Protein AF-A0A850NS61-F1 (afdb_monomer_lite)

Sequence (108 aa):
MERSSALAAQFAASDPLASVFVSASAGSGKTKLLIDRLLRLMLPRRDAASGRVVAGAAPTRILCLTYTKAAAAEMAIRLNRELGGWVTLDDARLDEALGKLGALRGPA

Structure (mmCIF, N/CA/C/O backbone):
data_AF-A0A850NS61-F1
#
_entry.id   AF-A0A850NS61-F1
#
loop_
_atom_site.group_PDB
_atom_site.id
_atom_site.type_symbol
_atom_site.label_atom_id
_atom_site.label_alt_id
_atom_site.label_comp_id
_atom_site.label_asym_id
_atom_site.label_entity_id
_atom_site.label_seq_id
_atom_site.pdbx_PDB_ins_code
_atom_site.Cartn_x
_atom_site.Cartn_y
_atom_site.Cartn_z
_atom_site.occupancy
_atom_site.B_iso_or_equiv
_atom_site.auth_seq_id
_atom_site.auth_comp_id
_atom_site.auth_asym_id
_atom_site.auth_atom_id
_atom_site.pdbx_PDB_model_num
ATOM 1 N N . MET A 1 1 ? 16.162 5.341 19.901 1.00 44.62 1 MET A N 1
ATOM 2 C CA . MET A 1 1 ? 14.940 6.172 19.996 1.00 44.62 1 MET A CA 1
ATOM 3 C C . MET A 1 1 ? 14.434 6.660 18.625 1.00 44.62 1 MET A C 1
ATOM 5 O O . MET A 1 1 ? 13.236 6.838 18.482 1.00 44.62 1 MET A O 1
ATOM 9 N N . GLU A 1 2 ? 15.280 6.779 17.589 1.00 49.44 2 GLU A N 1
ATOM 10 C CA . GLU A 1 2 ? 14.919 7.366 16.273 1.00 49.44 2 GLU A CA 1
ATOM 11 C C . GLU A 1 2 ? 14.134 6.469 15.289 1.00 49.44 2 GLU A C 1
ATOM 13 O O . GLU A 1 2 ? 13.385 6.979 14.462 1.00 49.44 2 GLU A O 1
ATOM 18 N N . ARG A 1 3 ? 14.242 5.131 15.354 1.00 55.97 3 ARG A N 1
ATOM 19 C CA . ARG A 1 3 ? 13.500 4.244 14.423 1.00 55.97 3 ARG A CA 1
ATOM 20 C C . ARG A 1 3 ? 11.978 4.290 14.610 1.00 55.97 3 ARG A C 1
ATOM 22 O O . ARG A 1 3 ? 11.247 4.099 13.644 1.00 55.97 3 ARG A O 1
ATOM 29 N N . SER A 1 4 ? 11.514 4.537 15.837 1.00 61.69 4 SER A N 1
ATOM 30 C CA . SER A 1 4 ? 10.084 4.540 16.177 1.00 61.69 4 SER A CA 1
ATOM 31 C C . SER A 1 4 ? 9.349 5.737 15.559 1.00 61.69 4 SER A C 1
ATOM 33 O O . SER A 1 4 ? 8.276 5.575 14.980 1.00 61.69 4 SER A O 1
ATOM 35 N N . SER A 1 5 ? 9.959 6.930 15.586 1.00 71.62 5 SER A N 1
ATOM 36 C CA . SER A 1 5 ? 9.354 8.146 15.025 1.00 71.62 5 SER A CA 1
ATOM 37 C C . SER A 1 5 ? 9.298 8.124 13.495 1.00 71.62 5 SER A C 1
ATOM 39 O O . SER A 1 5 ? 8.300 8.545 12.914 1.00 71.62 5 SER A O 1
ATOM 41 N N . ALA A 1 6 ? 10.323 7.576 12.834 1.00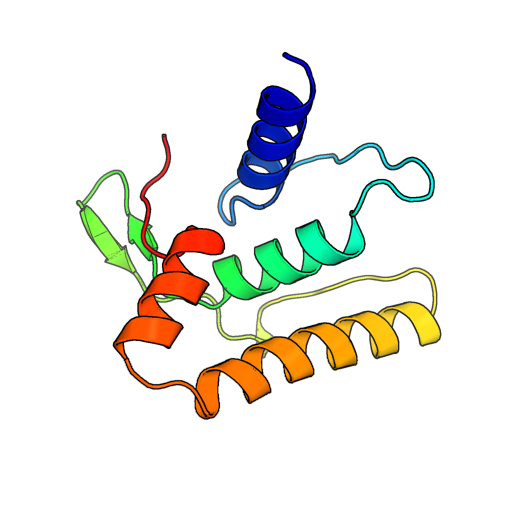 73.19 6 ALA A N 1
ATOM 42 C CA . ALA A 1 6 ? 10.348 7.445 11.378 1.00 73.19 6 ALA A CA 1
ATOM 43 C C . ALA A 1 6 ? 9.252 6.499 10.860 1.00 73.19 6 ALA A C 1
ATOM 45 O O . ALA A 1 6 ? 8.577 6.809 9.878 1.00 73.19 6 ALA A O 1
ATOM 46 N N . LEU A 1 7 ? 9.036 5.370 11.544 1.00 76.25 7 LEU A N 1
ATOM 47 C CA . LEU A 1 7 ? 7.975 4.427 11.199 1.00 76.25 7 LEU A CA 1
ATOM 48 C C . LEU A 1 7 ? 6.586 5.046 11.417 1.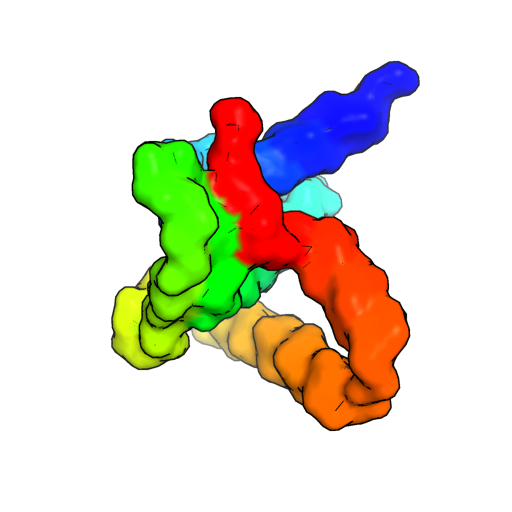00 76.25 7 LEU A C 1
ATOM 50 O O . LEU A 1 7 ? 5.721 4.929 10.552 1.00 76.25 7 LEU A O 1
ATOM 54 N N . ALA A 1 8 ? 6.389 5.764 12.527 1.00 80.38 8 ALA A N 1
ATOM 55 C CA . ALA A 1 8 ? 5.148 6.490 12.792 1.00 80.38 8 ALA A CA 1
ATOM 56 C C . ALA A 1 8 ? 4.849 7.545 11.709 1.00 80.38 8 ALA A C 1
ATOM 58 O O . ALA A 1 8 ? 3.719 7.636 11.233 1.00 80.38 8 ALA A O 1
ATOM 59 N N . ALA A 1 9 ? 5.866 8.287 11.256 1.00 83.56 9 ALA A N 1
ATOM 60 C CA . ALA A 1 9 ? 5.722 9.261 10.175 1.00 83.56 9 ALA A CA 1
ATOM 61 C C . ALA A 1 9 ? 5.364 8.604 8.831 1.00 83.56 9 ALA A C 1
ATOM 63 O O . ALA A 1 9 ? 4.508 9.112 8.109 1.00 83.56 9 ALA A O 1
ATOM 64 N N . GLN A 1 10 ? 5.969 7.456 8.499 1.00 82.12 10 GLN A N 1
ATOM 65 C CA . GLN A 1 10 ? 5.602 6.693 7.299 1.00 82.12 10 GLN A CA 1
ATOM 66 C C . GLN A 1 10 ? 4.161 6.182 7.372 1.00 82.12 10 GLN A C 1
ATOM 68 O O . GLN A 1 10 ? 3.420 6.292 6.394 1.00 82.12 10 GLN A O 1
ATOM 73 N N . PHE A 1 11 ? 3.749 5.680 8.537 1.00 83.69 11 PHE A N 1
ATOM 74 C CA . PHE A 1 11 ? 2.376 5.250 8.764 1.00 83.69 11 PHE A CA 1
ATOM 75 C C . PHE A 1 11 ? 1.380 6.396 8.584 1.00 83.69 11 PHE A C 1
ATOM 77 O O . PHE A 1 11 ? 0.415 6.228 7.836 1.00 83.69 11 PHE A O 1
ATOM 84 N N . ALA A 1 12 ? 1.639 7.559 9.186 1.00 85.38 12 ALA A N 1
ATOM 85 C CA . ALA A 1 12 ? 0.805 8.749 9.024 1.00 85.38 12 ALA A CA 1
ATOM 86 C C . ALA A 1 12 ? 0.755 9.218 7.559 1.00 85.38 12 ALA A C 1
ATOM 88 O O . ALA A 1 12 ? -0.313 9.493 7.022 1.00 85.38 12 ALA A O 1
ATOM 89 N N . ALA A 1 13 ? 1.892 9.225 6.862 1.00 87.88 13 ALA A N 1
ATOM 90 C CA . ALA A 1 13 ? 1.952 9.597 5.448 1.00 87.88 13 ALA A CA 1
ATOM 91 C C . ALA A 1 13 ? 1.217 8.606 4.516 1.00 87.88 13 ALA A C 1
ATOM 93 O O . ALA A 1 13 ? 0.770 8.968 3.423 1.00 87.88 13 ALA A O 1
ATOM 94 N N . SER A 1 14 ? 1.056 7.351 4.938 1.00 89.25 14 SER A N 1
ATOM 95 C CA . SER A 1 14 ? 0.272 6.349 4.207 1.00 89.25 14 SER A CA 1
ATOM 96 C C . SER A 1 14 ? -1.237 6.396 4.498 1.00 89.25 14 SER A C 1
ATOM 98 O O . SER A 1 14 ? -1.978 5.609 3.911 1.00 89.25 14 SER A O 1
ATOM 100 N N . ASP A 1 15 ? -1.712 7.291 5.375 1.00 89.06 15 ASP A N 1
ATOM 101 C CA . ASP A 1 15 ? -3.139 7.441 5.692 1.00 89.06 15 ASP A CA 1
ATOM 102 C C . ASP A 1 15 ? -3.951 7.825 4.438 1.00 89.06 15 ASP A C 1
ATOM 104 O O . ASP A 1 15 ? -3.747 8.916 3.893 1.00 89.06 15 ASP A O 1
ATOM 108 N N . PRO A 1 16 ? -4.892 6.978 3.976 1.00 89.31 16 PRO A N 1
ATOM 109 C CA . PRO A 1 16 ? -5.665 7.224 2.761 1.00 89.31 16 PRO A CA 1
ATOM 110 C C . PRO A 1 16 ? -6.529 8.494 2.808 1.00 89.31 16 PRO A C 1
ATOM 112 O O . PRO A 1 16 ? -6.928 8.970 1.744 1.00 89.31 16 PRO A O 1
ATOM 115 N N . LEU A 1 17 ? -6.821 9.044 3.992 1.00 88.06 17 LEU A N 1
ATOM 116 C CA . LEU A 1 17 ? -7.636 10.254 4.160 1.00 88.06 17 LEU A CA 1
ATOM 117 C C . LEU A 1 17 ? -6.810 11.544 4.234 1.00 88.06 17 LEU A C 1
ATOM 119 O O . LEU A 1 17 ? -7.361 12.633 4.084 1.00 88.06 17 LEU A O 1
ATOM 123 N N . ALA A 1 18 ? -5.496 11.440 4.424 1.00 89.56 18 ALA A N 1
ATOM 124 C CA . ALA A 1 18 ? -4.618 12.596 4.523 1.00 89.56 18 ALA A CA 1
ATOM 125 C C . ALA A 1 18 ? -4.077 13.014 3.148 1.00 89.56 18 ALA A C 1
ATOM 127 O O . ALA A 1 18 ? -3.651 12.171 2.356 1.00 89.56 18 ALA A O 1
ATOM 128 N N . SER A 1 19 ? -4.023 14.321 2.880 1.00 92.56 19 SER A N 1
ATOM 129 C CA . SER A 1 19 ? -3.177 14.881 1.819 1.00 92.56 19 SER A CA 1
ATOM 130 C C . SER A 1 19 ? -1.819 15.220 2.421 1.00 92.56 19 SER A C 1
ATOM 132 O O . SER A 1 19 ? -1.750 15.974 3.391 1.00 92.56 19 SER A O 1
ATOM 134 N N . VAL A 1 20 ? -0.743 14.634 1.895 1.00 91.25 20 VAL A N 1
ATOM 135 C CA . VAL A 1 20 ? 0.583 14.709 2.519 1.00 91.25 20 VAL A CA 1
ATOM 136 C C . VAL A 1 20 ? 1.671 15.045 1.508 1.00 91.25 20 VAL A C 1
ATOM 138 O O . VAL A 1 20 ? 1.674 14.547 0.382 1.00 91.25 20 VAL A O 1
ATOM 141 N N . PHE A 1 21 ? 2.642 15.843 1.945 1.00 89.94 21 PHE A N 1
ATOM 142 C CA . PHE A 1 21 ? 3.909 16.026 1.248 1.00 89.94 21 PHE A CA 1
ATOM 143 C C . PHE A 1 21 ? 4.977 15.183 1.941 1.00 89.94 21 PHE A C 1
ATOM 145 O O . PHE A 1 21 ? 5.180 15.295 3.148 1.00 89.94 21 PHE A O 1
ATOM 152 N N . VAL A 1 22 ? 5.666 14.336 1.177 1.00 86.38 22 VAL A N 1
ATOM 153 C CA . VAL A 1 22 ? 6.721 13.461 1.700 1.00 86.38 22 VAL A CA 1
ATOM 154 C C . VAL A 1 22 ? 8.056 13.894 1.110 1.00 86.38 22 VAL A C 1
ATOM 156 O O . VAL A 1 22 ? 8.295 13.728 -0.086 1.00 86.38 22 VAL A O 1
ATOM 159 N N . SER A 1 23 ? 8.936 14.437 1.954 1.00 83.94 23 SER A N 1
ATOM 160 C CA . SER A 1 23 ? 10.325 14.697 1.568 1.00 83.94 23 SER A CA 1
ATOM 161 C C . SER A 1 23 ? 11.126 13.397 1.532 1.00 83.94 23 SER A C 1
ATOM 163 O O . SER A 1 23 ? 10.915 12.472 2.319 1.00 83.94 23 SER A O 1
ATOM 165 N N . ALA A 1 24 ? 12.018 13.297 0.554 1.00 75.25 24 ALA A N 1
ATOM 166 C CA . ALA A 1 24 ? 12.262 12.041 -0.117 1.00 75.25 24 ALA A CA 1
ATOM 167 C C . ALA A 1 24 ? 13.741 11.792 -0.467 1.00 75.25 24 ALA A C 1
ATOM 169 O O . ALA A 1 24 ? 14.090 11.731 -1.642 1.00 75.25 24 ALA A O 1
ATOM 170 N N . SER A 1 25 ? 14.617 11.567 0.517 1.00 75.75 25 SER A N 1
ATOM 171 C CA . SER A 1 25 ? 16.031 11.223 0.256 1.00 75.75 25 SER A CA 1
ATOM 172 C C . SER A 1 25 ? 16.213 9.827 -0.369 1.00 75.75 25 SER A C 1
ATOM 174 O O . SER A 1 25 ? 15.320 8.976 -0.306 1.00 75.75 25 SER A O 1
ATOM 176 N N . ALA A 1 26 ? 17.347 9.560 -1.026 1.00 73.19 26 ALA A N 1
ATOM 177 C CA . ALA A 1 26 ? 17.650 8.230 -1.564 1.00 73.19 26 ALA A CA 1
ATOM 178 C C . ALA A 1 26 ? 17.601 7.160 -0.451 1.00 73.19 26 ALA A C 1
ATOM 180 O O . ALA A 1 26 ? 18.022 7.408 0.674 1.00 73.19 26 ALA A O 1
ATOM 181 N N . GLY A 1 27 ? 17.034 5.984 -0.740 1.00 72.75 27 GLY A N 1
ATOM 182 C CA . GLY A 1 27 ? 16.944 4.881 0.230 1.00 72.75 27 GLY A CA 1
ATOM 183 C C . GLY A 1 27 ? 15.884 5.016 1.338 1.00 72.75 27 GLY A C 1
ATOM 184 O O . GLY A 1 27 ? 15.715 4.085 2.114 1.00 72.75 27 GLY A O 1
ATOM 185 N N . SER A 1 28 ? 15.100 6.100 1.396 1.00 70.44 28 SER A N 1
ATOM 186 C CA . SER A 1 28 ? 14.148 6.359 2.499 1.00 70.44 28 SER A CA 1
ATOM 187 C C . SER A 1 28 ? 12.849 5.525 2.512 1.00 70.44 28 SER A C 1
ATOM 189 O O . SER A 1 28 ? 11.905 5.851 3.229 1.00 70.44 28 SER A O 1
ATOM 191 N N . GLY A 1 29 ? 12.753 4.461 1.708 1.00 79.31 29 GLY A N 1
ATOM 192 C CA . GLY A 1 29 ? 11.593 3.553 1.725 1.00 79.31 29 GLY A CA 1
ATOM 193 C C . GLY A 1 29 ? 10.298 4.090 1.091 1.00 79.31 29 GLY A C 1
ATOM 194 O O . GLY A 1 29 ? 9.247 3.477 1.241 1.00 79.31 29 GLY A O 1
ATOM 195 N N . LYS A 1 30 ? 10.350 5.194 0.335 1.00 87.44 30 LYS A N 1
ATOM 196 C CA . LYS A 1 30 ? 9.177 5.853 -0.293 1.00 87.44 30 LYS A CA 1
ATOM 197 C C . LYS A 1 30 ? 8.331 4.929 -1.146 1.00 87.44 30 LYS A C 1
ATOM 199 O O . LYS A 1 30 ? 7.114 5.027 -1.141 1.00 87.44 30 LYS A O 1
ATOM 204 N N . THR A 1 31 ? 8.982 4.027 -1.871 1.00 87.62 31 THR A N 1
ATOM 205 C CA . THR A 1 31 ? 8.290 3.046 -2.699 1.00 87.62 31 THR A CA 1
ATOM 206 C C . THR A 1 31 ? 7.377 2.178 -1.837 1.00 87.62 31 THR A C 1
ATOM 208 O O . THR A 1 31 ? 6.219 2.002 -2.185 1.00 87.62 31 THR A O 1
ATOM 211 N N . LYS A 1 32 ? 7.846 1.709 -0.669 1.00 88.88 32 LYS A N 1
ATOM 212 C CA . LYS A 1 32 ? 7.014 0.942 0.272 1.00 88.88 32 LYS A CA 1
ATOM 213 C C . LYS A 1 32 ? 5.863 1.792 0.807 1.00 88.88 32 LYS A C 1
ATOM 215 O O . LYS A 1 32 ? 4.730 1.341 0.755 1.00 88.88 32 LYS A O 1
ATOM 220 N N . LEU A 1 33 ? 6.138 3.032 1.216 1.00 90.81 33 LEU A N 1
ATOM 221 C CA . LEU A 1 33 ? 5.111 3.974 1.680 1.00 90.81 33 LEU A CA 1
ATOM 222 C C . LEU A 1 33 ? 4.001 4.180 0.639 1.00 90.81 33 LEU A C 1
ATOM 224 O O . LEU A 1 33 ? 2.822 4.135 0.982 1.00 90.81 33 LEU A O 1
ATOM 228 N N . LEU A 1 34 ? 4.362 4.388 -0.630 1.00 92.00 34 LEU A N 1
ATOM 229 C CA . LEU A 1 34 ? 3.393 4.585 -1.709 1.00 92.00 34 LEU A CA 1
ATOM 230 C C . LEU A 1 34 ? 2.584 3.314 -1.997 1.00 92.00 34 LEU A C 1
ATOM 232 O O . LEU A 1 34 ? 1.377 3.411 -2.201 1.00 92.00 34 LEU A O 1
ATOM 236 N N . ILE A 1 35 ? 3.216 2.135 -1.979 1.00 93.81 35 ILE A N 1
ATOM 237 C CA . ILE A 1 35 ? 2.507 0.853 -2.123 1.00 93.81 35 ILE A CA 1
ATOM 238 C C . ILE A 1 35 ? 1.529 0.643 -0.962 1.00 93.81 35 ILE A C 1
ATOM 240 O O . ILE A 1 35 ? 0.368 0.319 -1.195 1.00 93.81 35 ILE A O 1
ATOM 244 N N . ASP A 1 36 ? 1.953 0.917 0.270 1.00 93.62 36 ASP A N 1
ATOM 245 C CA . ASP A 1 36 ? 1.106 0.774 1.456 1.00 93.62 36 ASP A CA 1
ATOM 246 C C . ASP A 1 36 ? -0.081 1.730 1.416 1.00 93.62 36 ASP A C 1
ATOM 248 O O . ASP A 1 36 ? -1.207 1.344 1.729 1.00 93.62 36 ASP A O 1
ATOM 252 N N . ARG A 1 37 ? 0.140 2.958 0.940 1.00 94.00 37 ARG A N 1
ATOM 253 C CA . ARG A 1 37 ? -0.934 3.923 0.706 1.00 94.00 37 ARG A CA 1
ATOM 254 C C . ARG A 1 37 ? -1.927 3.438 -0.354 1.00 94.00 37 ARG A C 1
ATOM 256 O O . ARG A 1 37 ? -3.130 3.569 -0.142 1.00 94.00 37 ARG A O 1
ATOM 263 N N . LEU A 1 38 ? -1.459 2.874 -1.472 1.00 95.38 38 LEU A N 1
ATOM 264 C CA . LEU A 1 38 ? -2.337 2.306 -2.507 1.00 95.38 38 LEU A CA 1
ATOM 265 C C . LEU A 1 38 ? -3.205 1.180 -1.937 1.00 95.38 38 LEU A C 1
ATOM 267 O O . LEU A 1 38 ? -4.421 1.197 -2.112 1.00 95.38 38 LEU A O 1
ATOM 271 N N . LEU A 1 39 ? -2.605 0.253 -1.190 1.00 95.06 39 LEU A N 1
ATOM 272 C CA . LEU A 1 39 ? -3.331 -0.844 -0.548 1.00 95.06 39 LEU A CA 1
ATOM 273 C C . LEU A 1 39 ? -4.367 -0.321 0.457 1.00 95.06 39 LEU A C 1
ATOM 275 O O . LEU A 1 39 ? -5.528 -0.721 0.416 1.00 95.06 39 LEU A O 1
ATOM 279 N N . ARG A 1 40 ? -3.990 0.640 1.307 1.00 93.25 40 ARG A N 1
ATOM 280 C CA . ARG A 1 40 ? -4.903 1.280 2.270 1.00 93.25 40 ARG A CA 1
ATOM 281 C C . ARG A 1 40 ? -6.047 2.051 1.611 1.00 93.25 40 ARG A C 1
ATOM 283 O O . ARG A 1 40 ? -7.131 2.123 2.183 1.00 93.25 40 ARG A O 1
ATOM 290 N N . LEU A 1 41 ? -5.832 2.623 0.425 1.00 93.62 41 LEU A N 1
ATOM 291 C CA . LEU A 1 41 ? -6.902 3.247 -0.357 1.00 93.62 41 LEU A CA 1
ATOM 292 C C . LEU A 1 41 ? -7.906 2.206 -0.859 1.00 93.62 41 LEU A C 1
ATOM 294 O O . LEU A 1 41 ? -9.099 2.499 -0.875 1.00 93.62 41 LEU A O 1
ATOM 298 N N . MET A 1 42 ? -7.436 1.019 -1.252 1.00 94.50 42 MET A N 1
ATOM 299 C CA . MET A 1 42 ? -8.255 -0.054 -1.833 1.00 94.50 42 MET A CA 1
ATOM 300 C C . MET A 1 42 ? -9.015 -0.881 -0.791 1.00 94.50 42 MET A C 1
ATOM 302 O O . MET A 1 42 ? -10.095 -1.393 -1.083 1.00 94.50 42 MET A O 1
ATOM 306 N N . LEU A 1 43 ? -8.470 -1.019 0.418 1.00 92.56 43 LEU A N 1
ATOM 307 C CA . LEU A 1 43 ? -9.055 -1.856 1.463 1.00 92.56 43 LEU A CA 1
ATOM 308 C C . LEU A 1 43 ? -10.209 -1.163 2.209 1.00 92.56 43 LEU A C 1
ATOM 310 O O . LEU A 1 43 ? -10.214 0.066 2.352 1.00 92.56 43 LEU A O 1
ATO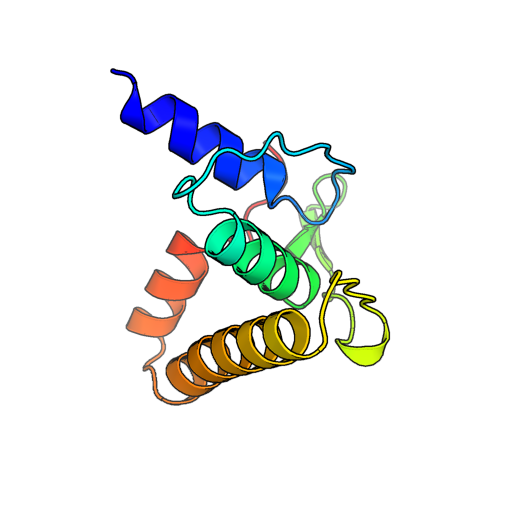M 314 N N . PRO A 1 44 ? -11.184 -1.939 2.728 1.00 90.31 44 PRO A N 1
ATOM 315 C CA . PRO A 1 44 ? -12.180 -1.417 3.651 1.00 90.31 44 PRO A CA 1
ATOM 316 C C . PRO A 1 44 ? -11.522 -0.787 4.879 1.00 90.31 44 PRO A C 1
ATOM 318 O O . PRO A 1 44 ? -10.478 -1.237 5.357 1.00 90.31 44 PRO A O 1
ATOM 321 N N . ARG A 1 45 ? -12.155 0.248 5.421 1.00 87.31 45 ARG A N 1
ATOM 322 C CA . ARG A 1 45 ? -11.662 0.968 6.601 1.00 87.31 45 ARG A CA 1
ATOM 323 C C . ARG A 1 45 ? -12.805 1.318 7.535 1.00 87.31 45 ARG A C 1
ATOM 325 O O . ARG A 1 45 ? -13.952 1.390 7.107 1.00 87.31 45 ARG A O 1
ATOM 332 N N . ARG A 1 46 ? -12.498 1.542 8.811 1.00 86.00 46 ARG A N 1
ATOM 333 C CA . ARG A 1 46 ? -13.479 2.061 9.766 1.00 86.00 46 ARG A CA 1
ATOM 334 C C . ARG A 1 46 ? -13.551 3.574 9.645 1.00 86.00 46 ARG A C 1
ATOM 336 O O . ARG A 1 46 ? -12.530 4.250 9.717 1.00 86.00 46 ARG A O 1
ATOM 343 N N . ASP A 1 47 ? -14.756 4.081 9.453 1.00 83.88 47 ASP A N 1
ATOM 344 C CA . ASP A 1 47 ? -15.037 5.502 9.546 1.00 83.88 47 ASP A CA 1
ATOM 345 C C . ASP A 1 47 ? -14.960 5.944 11.010 1.00 83.88 47 ASP A C 1
ATOM 347 O O . ASP A 1 47 ? -15.558 5.323 11.889 1.00 83.88 47 ASP A O 1
ATOM 351 N N . ALA A 1 48 ? -14.204 7.007 11.269 1.00 80.25 48 ALA A N 1
ATOM 352 C CA . ALA A 1 48 ? -13.934 7.479 12.624 1.00 80.25 48 ALA A CA 1
ATOM 353 C C . ALA A 1 48 ? -15.183 8.040 13.305 1.00 80.25 48 ALA A C 1
ATOM 355 O O . ALA A 1 48 ? -15.373 7.861 14.503 1.00 80.25 48 ALA A O 1
ATOM 356 N N . ALA A 1 49 ? -16.026 8.723 12.526 1.00 85.06 49 ALA A N 1
ATOM 357 C CA . ALA A 1 49 ? -17.185 9.432 13.042 1.00 85.06 49 ALA A CA 1
ATOM 358 C C . ALA A 1 49 ? -18.346 8.476 13.352 1.00 85.06 49 ALA A C 1
ATOM 360 O O . ALA A 1 49 ? -19.009 8.612 14.376 1.00 85.06 49 ALA A O 1
ATOM 361 N N . SER A 1 50 ? -18.592 7.500 12.476 1.00 87.81 50 SER A N 1
ATOM 362 C CA . SER A 1 50 ? -19.725 6.572 12.578 1.00 87.81 50 SER A CA 1
ATOM 363 C C . SER A 1 50 ? -19.361 5.184 13.108 1.00 87.81 50 SER A C 1
ATOM 365 O O . SER A 1 50 ? -20.256 4.386 13.385 1.00 87.81 50 SER A O 1
ATOM 367 N N . GLY A 1 51 ? -18.072 4.839 13.186 1.00 86.44 51 GLY A N 1
ATOM 368 C CA . GLY A 1 51 ? -17.584 3.503 13.555 1.00 86.44 51 GLY A CA 1
ATOM 369 C C . GLY A 1 51 ? -17.860 2.409 12.513 1.00 86.44 51 GLY A C 1
ATOM 370 O O . GLY A 1 51 ? -17.449 1.254 12.694 1.00 86.44 51 GLY A O 1
ATOM 371 N N . ARG A 1 52 ? -18.546 2.746 11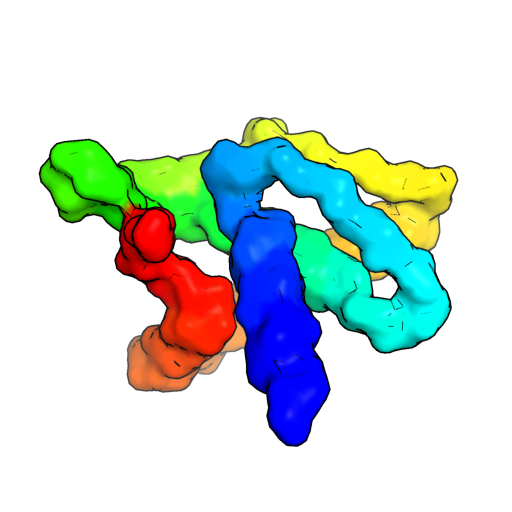.412 1.00 89.56 52 ARG A N 1
ATOM 372 C CA . ARG A 1 52 ? -18.946 1.805 10.361 1.00 89.56 52 ARG A CA 1
ATOM 373 C C . ARG A 1 52 ? -17.762 1.439 9.481 1.00 89.56 52 ARG A C 1
ATOM 375 O O . ARG A 1 52 ? -16.886 2.256 9.217 1.00 89.56 52 ARG A O 1
ATOM 382 N N . VAL A 1 53 ? -17.765 0.213 8.968 1.00 89.06 53 VAL A N 1
ATOM 383 C CA . VAL A 1 53 ? -16.838 -0.169 7.901 1.00 89.06 53 VAL A CA 1
ATOM 384 C C . VAL A 1 53 ? -17.339 0.432 6.590 1.00 89.06 53 VAL A C 1
ATOM 386 O O . VAL A 1 53 ? -18.476 0.187 6.185 1.00 89.06 53 VAL A O 1
ATOM 389 N N . VAL A 1 54 ? -16.492 1.224 5.941 1.00 90.06 54 VAL A N 1
ATOM 390 C CA . VAL A 1 54 ? -16.719 1.790 4.611 1.00 90.06 54 VAL A CA 1
ATOM 391 C C . VAL A 1 54 ? -15.841 1.074 3.594 1.00 90.06 54 VAL A C 1
ATOM 393 O O . VAL A 1 54 ? -14.721 0.656 3.900 1.00 90.06 54 VAL A O 1
ATOM 396 N N . ALA A 1 55 ? -16.354 0.924 2.375 1.00 92.00 55 ALA A N 1
ATOM 397 C CA . ALA A 1 55 ? -15.603 0.326 1.282 1.00 92.00 55 ALA A CA 1
ATOM 398 C C . ALA A 1 55 ? -14.374 1.179 0.918 1.00 92.00 55 ALA A C 1
ATOM 400 O O . ALA A 1 55 ? -14.401 2.412 1.000 1.00 92.00 55 ALA A O 1
ATOM 401 N N . GLY A 1 56 ? -13.305 0.512 0.487 1.00 92.06 56 GLY A N 1
ATOM 402 C CA . GLY A 1 56 ? -12.166 1.174 -0.137 1.00 92.06 56 GLY A CA 1
ATOM 403 C C . GLY A 1 56 ? -12.483 1.663 -1.554 1.00 92.06 56 GLY A C 1
ATOM 404 O O . GLY A 1 56 ? -13.547 1.401 -2.119 1.00 92.06 56 GLY A O 1
ATOM 405 N N . ALA A 1 57 ? -11.550 2.405 -2.140 1.00 94.25 57 ALA A N 1
ATOM 406 C CA . ALA A 1 57 ? -11.637 2.865 -3.515 1.00 94.25 57 ALA A CA 1
ATOM 407 C C . ALA A 1 57 ? -11.389 1.706 -4.490 1.00 94.25 57 ALA A C 1
ATOM 409 O O . ALA A 1 57 ? -10.437 0.941 -4.345 1.00 94.25 57 ALA A O 1
ATOM 410 N N . ALA A 1 58 ? -12.208 1.622 -5.539 1.00 94.38 58 ALA A N 1
ATOM 411 C CA . ALA A 1 58 ? -11.902 0.749 -6.664 1.00 94.38 58 ALA A CA 1
ATOM 412 C C . ALA A 1 58 ? -10.551 1.165 -7.282 1.00 94.38 58 ALA A C 1
ATOM 414 O O . ALA A 1 58 ? -10.341 2.366 -7.479 1.00 94.38 58 ALA A O 1
ATOM 415 N N . PRO A 1 59 ? -9.658 0.222 -7.641 1.00 92.44 59 PRO A N 1
ATOM 416 C CA . PRO A 1 59 ? -8.343 0.558 -8.192 1.00 92.44 59 PRO A CA 1
ATOM 417 C C . PRO A 1 59 ? -8.411 1.467 -9.427 1.00 92.44 59 PRO A C 1
ATOM 419 O O . PRO A 1 59 ? -7.572 2.346 -9.589 1.00 92.44 59 PRO A O 1
ATOM 422 N N . THR A 1 60 ? -9.455 1.341 -10.251 1.00 94.69 60 THR A N 1
ATOM 423 C CA . THR A 1 60 ? -9.693 2.197 -11.430 1.00 94.69 60 THR A CA 1
ATOM 424 C C . THR A 1 60 ? -9.966 3.668 -11.100 1.00 94.69 60 THR A C 1
ATOM 426 O O . THR A 1 60 ? -9.922 4.509 -11.992 1.00 94.69 60 THR A O 1
ATOM 429 N N . ARG A 1 61 ? -10.245 3.999 -9.833 1.00 95.31 61 ARG A N 1
ATOM 430 C CA . ARG A 1 61 ? -10.442 5.372 -9.343 1.00 95.31 61 ARG A CA 1
ATOM 431 C C . ARG A 1 61 ? -9.186 5.964 -8.698 1.00 95.31 61 ARG A C 1
ATOM 433 O O . ARG A 1 61 ? -9.243 7.086 -8.203 1.00 95.31 61 ARG A O 1
ATOM 440 N N . ILE A 1 62 ? -8.072 5.231 -8.675 1.00 95.00 62 ILE A N 1
ATOM 441 C CA . ILE A 1 62 ? -6.815 5.678 -8.073 1.00 95.00 62 ILE A CA 1
ATOM 442 C C . ILE A 1 62 ? -5.835 6.056 -9.186 1.00 95.00 62 ILE A C 1
ATOM 444 O O . ILE A 1 62 ? -5.424 5.214 -9.980 1.00 95.00 62 ILE A O 1
ATOM 448 N N . LEU A 1 63 ? -5.429 7.326 -9.223 1.00 94.81 63 LEU A N 1
ATOM 449 C CA . LEU A 1 63 ? -4.414 7.819 -10.150 1.00 94.81 63 LEU A CA 1
ATOM 450 C C . LEU A 1 63 ? -3.043 7.849 -9.465 1.00 94.81 63 LEU A C 1
ATOM 452 O O . LEU A 1 63 ? -2.843 8.579 -8.496 1.00 94.81 63 LE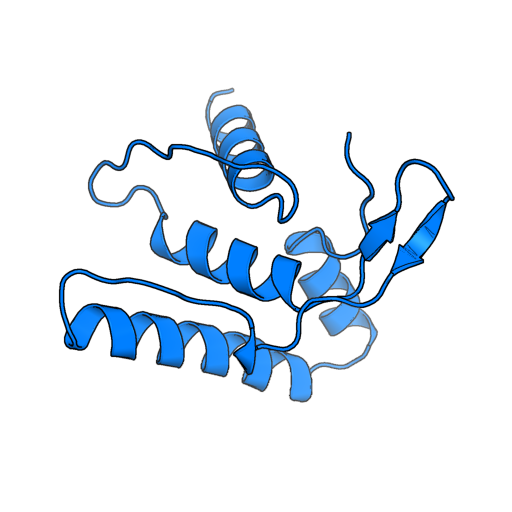U A O 1
ATOM 456 N N . CYS A 1 64 ? -2.089 7.084 -9.994 1.00 93.56 64 CYS A N 1
ATOM 457 C CA . CYS A 1 64 ? -0.688 7.133 -9.585 1.00 93.56 64 CYS A CA 1
ATOM 458 C C . CYS A 1 64 ? 0.146 7.748 -10.714 1.00 93.56 64 CYS A C 1
ATOM 460 O O . CYS A 1 64 ? 0.125 7.253 -11.840 1.00 93.56 64 CYS A O 1
ATOM 462 N N . LEU A 1 65 ? 0.871 8.829 -10.416 1.00 94.19 65 LEU A N 1
ATOM 463 C CA . LEU A 1 65 ? 1.727 9.526 -11.374 1.00 94.19 65 LEU A CA 1
ATOM 464 C C . LEU A 1 65 ? 3.197 9.289 -11.030 1.00 94.19 65 LEU A C 1
ATOM 466 O O . LEU A 1 65 ? 3.623 9.492 -9.894 1.00 94.19 65 LEU A O 1
ATOM 470 N N . THR A 1 66 ? 3.982 8.892 -12.028 1.00 93.94 66 THR A N 1
ATOM 471 C CA . THR A 1 66 ? 5.428 8.674 -11.905 1.00 93.94 66 THR A CA 1
ATOM 472 C C . THR A 1 66 ? 6.168 9.390 -13.027 1.00 93.94 66 THR A C 1
ATOM 474 O O . THR A 1 66 ? 5.655 9.506 -14.136 1.00 93.94 66 THR A O 1
ATOM 477 N N . TYR A 1 67 ? 7.407 9.816 -12.769 1.00 95.12 67 TYR A N 1
ATOM 478 C CA . TYR A 1 67 ? 8.213 10.540 -13.760 1.00 95.12 67 TYR A CA 1
ATOM 479 C C . TYR A 1 67 ? 8.595 9.685 -14.982 1.00 95.12 67 TYR A C 1
ATOM 481 O O . TYR A 1 67 ? 8.732 10.201 -16.086 1.00 95.12 67 TYR A O 1
ATOM 489 N N . THR A 1 68 ? 8.753 8.369 -14.807 1.00 96.31 68 THR A N 1
ATOM 490 C CA . THR A 1 68 ? 9.161 7.457 -15.884 1.00 96.31 68 THR A CA 1
ATOM 491 C C . THR A 1 68 ? 8.226 6.259 -16.006 1.00 96.31 68 THR A C 1
ATOM 493 O O . THR A 1 68 ? 7.590 5.839 -15.037 1.00 96.31 68 THR A O 1
ATOM 496 N N . LYS A 1 69 ? 8.195 5.655 -17.201 1.00 97.25 69 LYS A N 1
ATOM 497 C CA . LYS A 1 69 ? 7.473 4.396 -17.455 1.00 97.25 69 LYS A CA 1
ATOM 498 C C . LYS A 1 69 ? 8.031 3.229 -16.636 1.00 97.25 69 LYS A C 1
ATOM 500 O O . LYS A 1 69 ? 7.267 2.392 -16.172 1.00 97.25 69 LYS A O 1
ATOM 505 N N . ALA A 1 70 ? 9.350 3.186 -16.437 1.00 96.44 70 ALA A N 1
ATOM 506 C CA . ALA A 1 70 ? 9.996 2.147 -15.638 1.00 96.44 70 ALA A CA 1
ATOM 507 C C . ALA A 1 70 ? 9.542 2.200 -14.171 1.00 96.44 70 ALA A C 1
ATOM 509 O O . ALA A 1 70 ? 9.197 1.167 -13.605 1.00 96.44 70 ALA A O 1
ATOM 510 N N . ALA A 1 71 ? 9.450 3.401 -13.588 1.00 92.56 71 ALA A N 1
ATOM 511 C CA . ALA A 1 71 ? 8.943 3.575 -12.229 1.00 92.56 71 ALA A CA 1
ATOM 512 C C . ALA A 1 71 ? 7.463 3.169 -12.110 1.00 92.56 71 ALA A C 1
ATOM 514 O O . ALA A 1 71 ? 7.095 2.497 -11.148 1.00 92.56 71 ALA A O 1
ATOM 515 N N . ALA A 1 72 ? 6.624 3.510 -13.098 1.00 94.38 72 ALA A N 1
ATOM 516 C CA . ALA A 1 72 ? 5.230 3.054 -13.135 1.00 94.38 72 ALA A CA 1
ATOM 517 C C . ALA A 1 72 ? 5.133 1.519 -13.130 1.00 94.38 72 ALA A C 1
ATOM 519 O O . ALA A 1 72 ? 4.392 0.940 -12.335 1.00 94.38 72 ALA A O 1
ATOM 520 N N . ALA A 1 73 ? 5.908 0.860 -13.997 1.00 95.88 73 ALA A N 1
ATOM 521 C CA . ALA A 1 73 ? 5.928 -0.596 -14.100 1.00 95.88 73 ALA A CA 1
ATOM 522 C C . ALA A 1 73 ? 6.413 -1.251 -12.799 1.00 95.88 73 ALA A C 1
ATOM 524 O O . ALA A 1 73 ? 5.804 -2.205 -12.322 1.00 95.88 73 ALA A O 1
ATOM 525 N N . GLU A 1 74 ? 7.465 -0.711 -12.183 1.00 94.81 74 GLU A N 1
ATOM 526 C CA . GLU A 1 74 ? 7.981 -1.194 -10.903 1.00 94.81 74 GLU A CA 1
ATOM 527 C C . GLU A 1 74 ? 6.927 -1.107 -9.788 1.00 94.81 74 GLU A C 1
ATOM 529 O O . GLU A 1 74 ? 6.733 -2.069 -9.041 1.00 94.81 74 GLU A O 1
ATOM 534 N N . MET A 1 75 ? 6.217 0.022 -9.694 1.00 94.50 75 MET A N 1
ATOM 535 C CA . MET A 1 75 ? 5.131 0.210 -8.729 1.00 94.50 75 MET A CA 1
ATOM 536 C C . MET A 1 75 ? 4.013 -0.819 -8.934 1.00 94.50 75 MET A C 1
ATOM 538 O O . MET A 1 75 ? 3.586 -1.458 -7.972 1.00 94.50 75 MET A O 1
ATOM 542 N N . ALA A 1 76 ? 3.586 -1.041 -10.180 1.00 94.56 76 ALA A N 1
ATOM 543 C CA . ALA A 1 76 ? 2.565 -2.035 -10.504 1.00 94.56 76 ALA A CA 1
ATOM 544 C C . ALA A 1 76 ? 3.010 -3.466 -10.154 1.00 94.56 76 ALA A C 1
ATOM 546 O O . ALA A 1 76 ? 2.246 -4.223 -9.557 1.00 94.56 76 ALA A O 1
ATOM 547 N N . ILE A 1 77 ? 4.258 -3.832 -10.466 1.00 96.38 77 ILE A N 1
ATOM 548 C CA . ILE A 1 77 ? 4.822 -5.150 -10.135 1.00 96.38 77 ILE A CA 1
ATOM 549 C C . ILE A 1 77 ? 4.849 -5.365 -8.620 1.00 96.38 77 ILE A C 1
ATOM 551 O O . ILE A 1 77 ? 4.465 -6.433 -8.146 1.00 96.38 77 ILE A O 1
ATOM 555 N N . ARG A 1 78 ? 5.286 -4.362 -7.850 1.00 95.94 78 ARG A N 1
ATOM 556 C CA . ARG A 1 78 ? 5.337 -4.445 -6.383 1.00 95.94 78 ARG A CA 1
ATOM 557 C C . ARG A 1 78 ? 3.941 -4.587 -5.777 1.00 95.94 78 ARG A C 1
ATOM 559 O O . ARG A 1 78 ? 3.756 -5.443 -4.919 1.00 95.94 78 ARG A O 1
ATOM 566 N N . LEU A 1 79 ? 2.971 -3.805 -6.255 1.00 95.56 79 LEU A N 1
ATOM 567 C CA . LEU A 1 79 ? 1.579 -3.891 -5.805 1.00 95.56 79 LEU A CA 1
ATOM 568 C C . LEU A 1 79 ? 0.986 -5.277 -6.092 1.00 95.56 79 LEU A C 1
ATOM 570 O O . LEU A 1 79 ? 0.445 -5.917 -5.195 1.00 95.56 79 LEU A O 1
ATOM 574 N N . ASN A 1 80 ? 1.136 -5.759 -7.329 1.00 95.62 80 ASN A N 1
ATOM 575 C CA . ASN A 1 80 ? 0.626 -7.068 -7.737 1.00 95.62 80 ASN A CA 1
ATOM 576 C C . ASN A 1 80 ? 1.302 -8.216 -6.987 1.00 95.62 80 ASN A C 1
ATOM 578 O O . ASN A 1 80 ? 0.644 -9.203 -6.676 1.00 95.62 80 ASN A O 1
ATOM 582 N N . ARG A 1 81 ? 2.597 -8.099 -6.676 1.00 96.31 81 ARG A N 1
ATOM 583 C CA . ARG A 1 81 ? 3.307 -9.097 -5.869 1.00 96.31 81 ARG A CA 1
ATOM 584 C C . ARG A 1 81 ? 2.734 -9.187 -4.458 1.00 96.31 81 ARG A C 1
ATOM 586 O O . ARG A 1 81 ? 2.538 -10.295 -3.976 1.00 96.31 81 ARG A O 1
ATOM 593 N N . GLU A 1 82 ? 2.474 -8.050 -3.817 1.00 95.19 82 GLU A N 1
ATOM 594 C CA . GLU A 1 82 ? 1.908 -8.026 -2.464 1.00 95.19 82 GLU A CA 1
ATOM 595 C C . GLU A 1 82 ? 0.497 -8.634 -2.453 1.00 95.19 82 GLU A C 1
ATOM 597 O O . GLU A 1 82 ? 0.234 -9.574 -1.706 1.00 95.19 82 GLU A O 1
ATOM 602 N N . LEU A 1 83 ? -0.374 -8.174 -3.361 1.00 95.31 83 LEU A N 1
ATOM 603 C CA . LEU A 1 83 ? -1.737 -8.696 -3.507 1.00 95.31 83 LEU A CA 1
ATOM 604 C C . LEU A 1 83 ? -1.748 -10.189 -3.855 1.00 95.31 83 LEU A C 1
ATOM 606 O O . LEU A 1 83 ? -2.503 -10.955 -3.264 1.00 95.31 83 LEU A O 1
ATOM 610 N N . GLY A 1 84 ? -0.896 -10.614 -4.790 1.00 96.56 84 GLY A N 1
ATOM 611 C CA . GLY A 1 84 ? -0.761 -12.018 -5.171 1.00 96.56 84 GLY A CA 1
ATOM 612 C C . GLY A 1 84 ? -0.267 -12.890 -4.019 1.00 96.56 84 GLY A C 1
ATOM 613 O O . GLY A 1 84 ? -0.738 -14.011 -3.866 1.00 96.56 84 GLY A O 1
ATOM 614 N N . GLY A 1 85 ? 0.623 -12.361 -3.174 1.00 96.88 85 GLY A N 1
ATOM 615 C CA . GLY A 1 85 ? 1.055 -13.032 -1.951 1.00 96.88 85 GLY A CA 1
ATOM 616 C C . GLY A 1 85 ? -0.092 -13.231 -0.962 1.00 96.88 85 GLY A C 1
ATOM 617 O O . GLY A 1 85 ? -0.230 -14.316 -0.411 1.00 96.88 85 GLY A O 1
ATOM 618 N N . TRP A 1 86 ? -0.949 -12.226 -0.770 1.00 96.31 86 TRP A N 1
ATOM 619 C CA . TRP A 1 86 ? -2.091 -12.326 0.148 1.00 96.31 86 TRP A CA 1
ATOM 620 C C . TRP A 1 86 ? -3.120 -13.374 -0.269 1.00 96.31 86 TRP A C 1
ATOM 622 O O . TRP A 1 86 ? -3.676 -14.039 0.596 1.00 96.31 86 TRP A O 1
ATOM 632 N N . VAL A 1 87 ? -3.331 -13.572 -1.575 1.00 96.69 87 VAL A N 1
ATOM 633 C CA . VAL A 1 87 ? -4.250 -14.602 -2.098 1.00 96.69 87 VAL A CA 1
ATOM 634 C C . VAL A 1 87 ? -3.827 -16.017 -1.680 1.00 96.69 87 VAL A C 1
ATOM 636 O O . VAL A 1 87 ? -4.665 -16.912 -1.629 1.00 96.69 87 VAL A O 1
ATOM 639 N N . THR A 1 88 ? -2.544 -16.235 -1.373 1.00 96.62 88 THR A N 1
ATOM 640 C CA . THR A 1 88 ? -2.023 -17.553 -0.979 1.00 96.62 88 THR A CA 1
ATOM 641 C C . THR A 1 88 ? -1.894 -17.743 0.532 1.00 96.62 88 THR A C 1
ATOM 643 O O . THR A 1 88 ? -1.419 -18.794 0.962 1.00 96.62 88 THR A O 1
ATOM 646 N N . LEU A 1 89 ? -2.217 -16.730 1.341 1.00 97.75 89 LEU A N 1
ATOM 647 C CA . LEU A 1 89 ? -2.105 -16.809 2.798 1.00 97.75 89 LEU A CA 1
ATOM 648 C C . LEU A 1 89 ? -3.344 -17.464 3.412 1.00 97.75 89 LEU A C 1
ATOM 650 O O . LEU A 1 89 ? -4.456 -17.285 2.927 1.00 97.75 89 LEU A O 1
ATOM 654 N N . ASP A 1 90 ? -3.133 -18.189 4.510 1.00 97.69 90 ASP A N 1
ATOM 655 C CA . ASP A 1 90 ? -4.214 -18.529 5.433 1.00 97.69 90 ASP A CA 1
ATOM 656 C C . ASP A 1 90 ? -4.694 -17.283 6.198 1.00 97.69 90 ASP A C 1
ATOM 658 O O . ASP A 1 90 ? -4.001 -16.261 6.247 1.00 97.69 90 ASP A O 1
ATOM 662 N N . ASP A 1 91 ? -5.871 -17.386 6.817 1.00 96.25 91 ASP A N 1
ATOM 663 C CA . ASP A 1 91 ? -6.521 -16.272 7.511 1.00 96.25 91 ASP A CA 1
ATOM 664 C C . ASP A 1 91 ? -5.627 -15.647 8.593 1.00 96.25 91 ASP A C 1
ATOM 666 O O . ASP A 1 91 ? -5.512 -14.427 8.668 1.00 96.25 91 ASP A O 1
ATOM 670 N N . ALA A 1 92 ? -4.917 -16.457 9.387 1.00 95.88 92 ALA A N 1
ATOM 671 C CA . ALA A 1 92 ? -4.082 -15.953 10.478 1.00 95.88 92 ALA A CA 1
ATOM 672 C C . ALA A 1 92 ? -2.893 -15.128 9.960 1.00 95.88 92 ALA A C 1
ATOM 674 O O . ALA A 1 92 ? -2.549 -14.079 10.515 1.00 95.88 92 ALA A O 1
ATOM 675 N N . ARG A 1 93 ? -2.259 -15.584 8.876 1.00 96.56 93 ARG A N 1
ATOM 676 C CA . ARG A 1 93 ? -1.137 -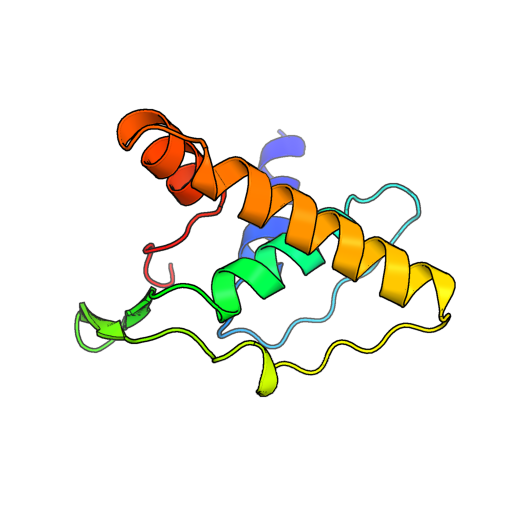14.872 8.249 1.00 96.56 93 ARG A CA 1
ATOM 677 C C . ARG A 1 93 ? -1.606 -13.658 7.460 1.00 96.56 93 ARG A C 1
ATOM 679 O O . ARG A 1 93 ? -0.891 -12.654 7.415 1.00 96.56 93 ARG A O 1
ATOM 686 N N . LEU A 1 94 ? -2.787 -13.734 6.850 1.00 95.38 94 LEU A N 1
ATOM 687 C CA . LEU A 1 94 ? -3.410 -12.597 6.182 1.00 95.38 94 LEU A CA 1
ATOM 688 C C . LEU A 1 94 ? -3.759 -11.502 7.196 1.00 95.38 94 LEU A C 1
ATOM 690 O O . LEU A 1 94 ? -3.409 -10.343 6.973 1.00 95.38 94 LEU A O 1
ATOM 694 N N . ASP A 1 95 ? -4.342 -11.863 8.337 1.00 93.38 95 ASP A N 1
ATOM 695 C CA . ASP A 1 95 ? -4.636 -10.936 9.432 1.00 93.38 95 ASP A CA 1
ATOM 696 C C . ASP A 1 95 ? -3.365 -10.255 9.956 1.00 93.38 95 ASP A C 1
ATOM 698 O O . ASP A 1 95 ? -3.343 -9.037 10.156 1.00 93.38 95 ASP A O 1
ATOM 702 N N . GLU A 1 96 ? -2.266 -11.001 10.113 1.00 93.38 96 GLU A N 1
ATOM 703 C CA . GLU A 1 96 ? -0.972 -10.428 10.496 1.00 93.38 96 GLU A CA 1
ATOM 704 C C . GLU A 1 96 ? -0.466 -9.415 9.451 1.00 93.38 96 GLU A C 1
ATOM 706 O O . GLU A 1 96 ? -0.002 -8.323 9.803 1.00 93.38 96 GLU A O 1
ATOM 711 N N . ALA A 1 97 ? -0.562 -9.750 8.161 1.00 93.38 97 ALA A N 1
ATOM 712 C CA . ALA A 1 97 ? -0.143 -8.876 7.068 1.00 93.38 97 ALA A CA 1
ATOM 713 C C . ALA A 1 97 ? -0.984 -7.588 7.010 1.00 93.38 97 ALA A C 1
ATOM 715 O O . ALA A 1 97 ? -0.431 -6.485 6.940 1.00 93.38 97 ALA A O 1
ATOM 716 N N . LEU A 1 98 ? -2.309 -7.712 7.118 1.00 92.06 98 LEU A N 1
ATOM 717 C CA . LEU A 1 98 ? -3.241 -6.584 7.166 1.00 92.06 98 LEU A CA 1
ATOM 718 C C . LEU A 1 98 ? -3.028 -5.721 8.419 1.00 92.06 98 LEU A C 1
ATOM 720 O O . LEU A 1 98 ? -3.056 -4.489 8.336 1.00 92.06 98 LEU A O 1
ATOM 724 N N . GLY A 1 99 ? -2.734 -6.348 9.561 1.00 89.38 99 GLY A N 1
ATOM 725 C CA . GLY A 1 99 ? -2.396 -5.675 10.814 1.00 89.38 99 GLY A CA 1
ATOM 726 C C . GLY A 1 99 ? -1.105 -4.860 10.718 1.00 89.38 99 GLY A C 1
ATOM 727 O O . GLY A 1 99 ? -1.081 -3.700 11.134 1.00 89.38 99 GLY A O 1
ATOM 728 N N . LYS A 1 100 ? -0.054 -5.413 10.096 1.00 89.19 100 LYS A N 1
ATOM 729 C CA . LYS A 1 100 ? 1.200 -4.688 9.803 1.00 89.19 100 LYS A CA 1
ATOM 730 C C . LYS A 1 100 ? 0.979 -3.529 8.843 1.00 89.19 100 LYS A C 1
ATOM 732 O O . LYS A 1 100 ? 1.573 -2.468 9.024 1.00 89.19 100 LYS A O 1
ATOM 737 N N . LEU A 1 101 ? 0.120 -3.718 7.841 1.00 89.12 101 LEU A N 1
ATOM 738 C CA . LEU A 1 101 ? -0.271 -2.642 6.943 1.00 89.12 101 LEU A CA 1
ATOM 739 C C . LEU A 1 101 ? -1.063 -1.564 7.683 1.00 89.12 101 LEU A C 1
ATOM 741 O O . LEU A 1 101 ? -1.022 -0.418 7.258 1.00 89.12 101 LEU A O 1
ATOM 745 N N . GLY A 1 102 ? -1.752 -1.890 8.779 1.00 81.75 102 GLY A N 1
ATOM 746 C CA . GLY A 1 102 ? -2.662 -1.007 9.511 1.00 81.75 102 GLY A CA 1
ATOM 747 C C . GLY A 1 102 ? -4.016 -0.826 8.821 1.00 81.75 102 GLY A C 1
ATOM 748 O O . GLY A 1 102 ? -4.688 0.181 9.045 1.00 81.75 102 GLY A O 1
ATOM 749 N N . ALA A 1 103 ? -4.411 -1.782 7.976 1.00 66.38 103 ALA A N 1
ATOM 750 C CA . ALA A 1 103 ? -5.762 -1.844 7.435 1.00 66.38 103 ALA A CA 1
ATOM 751 C C . ALA A 1 103 ? -6.762 -2.061 8.590 1.00 66.38 103 ALA A C 1
ATOM 753 O O . ALA A 1 103 ? -6.467 -2.783 9.536 1.00 66.38 103 ALA A O 1
ATOM 754 N N . LEU A 1 104 ? -7.931 -1.412 8.533 1.00 60.41 104 LEU A N 1
ATOM 755 C CA . LEU A 1 104 ? -9.005 -1.451 9.549 1.00 60.41 104 LEU A CA 1
ATOM 756 C C . LEU A 1 104 ? -8.781 -0.692 10.872 1.00 60.41 104 LEU A C 1
ATOM 758 O O . LEU A 1 104 ? -9.702 -0.662 11.695 1.00 60.41 104 LEU A O 1
ATOM 762 N N . ARG A 1 105 ? -7.650 -0.006 11.080 1.00 57.19 105 ARG A N 1
ATOM 763 C CA . ARG A 1 105 ? -7.550 0.992 12.163 1.00 57.19 105 ARG A CA 1
ATOM 764 C C . ARG A 1 105 ? -8.230 2.297 11.732 1.00 57.19 105 ARG A C 1
ATOM 766 O O . ARG A 1 105 ? -7.988 2.778 10.628 1.00 57.19 105 ARG A O 1
ATOM 773 N N . GLY A 1 106 ? -9.104 2.839 12.585 1.00 48.09 106 GLY A N 1
ATOM 774 C CA . GLY A 1 106 ? -9.608 4.211 12.432 1.00 48.09 106 GLY A CA 1
ATOM 775 C C . GLY A 1 106 ? -8.470 5.227 12.620 1.00 48.09 106 GLY A C 1
ATOM 776 O O . GLY A 1 106 ? -7.404 4.837 13.109 1.00 48.09 106 GLY A O 1
ATOM 777 N N . PRO A 1 107 ? -8.650 6.498 12.218 1.00 46.44 107 PRO A N 1
ATOM 778 C CA . PRO A 1 107 ? -7.647 7.527 12.469 1.00 46.44 107 PRO A CA 1
ATOM 779 C C . PRO A 1 107 ? -7.381 7.656 13.975 1.00 46.44 107 PRO A C 1
ATOM 781 O O . PRO A 1 107 ? -8.261 7.376 14.792 1.00 46.44 107 PRO A O 1
ATOM 784 N N . ALA A 1 108 ? -6.135 8.008 14.300 1.00 46.09 108 ALA A N 1
ATOM 785 C CA . ALA A 1 108 ? -5.687 8.288 15.661 1.00 46.09 108 ALA A CA 1
ATOM 786 C C . ALA A 1 108 ? -6.335 9.560 16.220 1.00 46.09 108 ALA A C 1
ATOM 788 O O . ALA A 1 108 ? -6.611 10.476 15.411 1.00 46.09 108 ALA A O 1
#

Radius of gyration: 14.5 Å; chains: 1; bounding box: 37×35×38 Å

Organism: NCBI:txid1181271

Foldseek 3Di:
DPVVVLVVVLLVLLQLPDDDDDDDDPPSCVLVSVLLSLVLQQQWEQEPPPRDTDGHDDSVPDDDDDPDPVSVVVSVVVNCVLVVVLVPDDPVVNVVVCVVSVGHDYDD

Secondary structure (DSSP, 8-state):
-HHHHHHHHHHHHT-TT--------TTS-HHHHHHHHHHHHHS-EE-TTT--EEPPPPGGG-----SSHHHHHHHHHHHHHHHHHHHTS-HHHHHHHHHHHTTTPPP-

InterPro domains:
  IPR000212 UvrD-like helicase [PTHR11070] (14-81)
  IPR014016 UvrD-like helicase, ATP-binding domain [PF00580] (16-84)
  IPR027417 P-loop containing nucleoside triphosphate hydrolase [G3DSA:3.40.50.300] (5-105)
  IPR027417 P-loop containing nucleoside triphosphate hydrolase [SSF52540] (19-94)

pLDDT: mean 86.83, std 12.54, range [44.62, 97.75]